Protein AF-A0A7T9DJW0-F1 (afdb_monomer_lite)

Organism: NCBI:txid3101447

Sequence (76 aa):
MASDVMIGKLRKWGNSMGLLLSKKELNKLGLKEHDEIMLTIQKKSNPLREMFGAMKFSKPTAELLKESRKNESKFW

Foldseek 3Di:
DDDDDFDWDWDDDPPDIDTDDDPVVCVVVVHDPPDDDDDDDDDPDDVVVVVVVVPPVVDDPVVVVVVVVVVVVVPD

InterPro domains:
  IPR037914 SpoVT-AbrB domain superfamily [SSF89447] (6-47)

Secondary structure (DSSP, 8-state):
-------PEEEEETTEEEEE--HHHHHHTT--TT------------HHHHHHHH---SS-HHHHHHHHHHHHTT--

Radius of gyration: 24.7 Å; chains: 1; bounding box: 70×34×40 Å

pLDDT: mean 70.73, std 15.23, range [41.44, 94.12]

Structure (mmCIF, N/CA/C/O backbone):
data_AF-A0A7T9DJW0-F1
#
_entry.id   AF-A0A7T9DJW0-F1
#
loop_
_atom_site.group_PDB
_atom_site.id
_atom_site.type_symbol
_atom_site.label_atom_id
_atom_site.label_alt_id
_atom_site.label_comp_id
_atom_site.label_asym_id
_atom_site.label_entity_id
_atom_site.label_seq_id
_atom_site.pdbx_PDB_ins_code
_atom_site.Cartn_x
_atom_site.Cartn_y
_atom_site.Cartn_z
_atom_site.occupancy
_atom_site.B_iso_or_equiv
_atom_site.auth_seq_id
_atom_site.auth_comp_id
_atom_site.auth_asym_id
_atom_site.auth_atom_id
_atom_site.pdbx_PDB_model_num
ATOM 1 N N . MET A 1 1 ? -10.106 17.709 -8.506 1.00 41.44 1 MET A N 1
ATOM 2 C CA . MET A 1 1 ? -10.284 16.715 -7.427 1.00 41.44 1 MET A CA 1
ATOM 3 C C . MET A 1 1 ? -8.907 16.147 -7.139 1.00 41.44 1 MET A C 1
ATOM 5 O O . MET A 1 1 ? -8.271 15.684 -8.076 1.00 41.44 1 MET A O 1
ATOM 9 N N . ALA A 1 2 ? -8.386 16.324 -5.926 1.00 47.50 2 ALA A N 1
ATOM 10 C CA . ALA A 1 2 ? -7.042 15.871 -5.581 1.00 47.50 2 ALA A CA 1
ATOM 11 C C . ALA A 1 2 ? -7.024 14.336 -5.563 1.00 47.50 2 ALA A C 1
ATOM 13 O O . ALA A 1 2 ? -7.773 13.721 -4.812 1.00 47.50 2 ALA A O 1
ATOM 14 N N . SER A 1 3 ? -6.232 13.720 -6.437 1.00 56.78 3 SER A N 1
ATOM 15 C CA . SER A 1 3 ? -5.984 12.281 -6.394 1.00 56.78 3 SER A CA 1
ATOM 16 C C . SER A 1 3 ? -4.838 12.024 -5.418 1.00 56.78 3 SER A C 1
ATOM 18 O O . SER A 1 3 ? -3.680 12.274 -5.758 1.00 56.78 3 SER A O 1
ATOM 20 N N . ASP A 1 4 ? -5.146 11.555 -4.211 1.00 65.50 4 ASP A N 1
ATOM 21 C CA . ASP A 1 4 ? -4.124 11.129 -3.256 1.00 65.50 4 ASP A CA 1
ATOM 22 C C . ASP A 1 4 ? -3.426 9.858 -3.760 1.00 65.50 4 ASP A C 1
ATOM 24 O O . ASP A 1 4 ? -4.053 8.830 -4.025 1.00 65.50 4 ASP A O 1
ATOM 28 N N . VAL A 1 5 ? -2.104 9.933 -3.927 1.00 69.62 5 VAL A N 1
ATOM 29 C CA . VAL A 1 5 ? -1.294 8.819 -4.433 1.00 69.62 5 VAL A CA 1
ATOM 30 C C . VAL A 1 5 ? -0.815 7.971 -3.259 1.00 69.62 5 VAL A C 1
ATOM 32 O O . VAL A 1 5 ? 0.051 8.390 -2.493 1.00 69.62 5 VAL A O 1
ATOM 35 N N . MET A 1 6 ? -1.335 6.747 -3.149 1.00 70.81 6 MET A N 1
ATOM 36 C CA . MET A 1 6 ? -0.892 5.761 -2.160 1.00 70.81 6 MET A CA 1
ATOM 37 C C . MET A 1 6 ? -0.012 4.685 -2.793 1.00 70.81 6 MET A C 1
ATOM 39 O O . MET A 1 6 ? -0.304 4.145 -3.860 1.00 70.81 6 MET A O 1
ATOM 43 N N . ILE A 1 7 ? 1.080 4.346 -2.108 1.00 76.69 7 ILE A N 1
ATOM 44 C CA . ILE A 1 7 ? 2.027 3.326 -2.560 1.00 76.69 7 ILE A CA 1
ATOM 45 C C . ILE A 1 7 ? 1.783 2.058 -1.745 1.00 76.69 7 ILE A C 1
ATOM 47 O O . ILE A 1 7 ? 2.325 1.886 -0.657 1.00 76.69 7 ILE A O 1
ATOM 51 N N . GLY A 1 8 ? 0.980 1.149 -2.292 1.00 81.75 8 GLY A N 1
ATOM 52 C CA . GLY A 1 8 ? 0.755 -0.171 -1.707 1.00 81.75 8 GLY A CA 1
ATOM 53 C C . GLY A 1 8 ? 1.696 -1.238 -2.271 1.00 81.75 8 GLY A C 1
ATOM 54 O O . GLY A 1 8 ? 2.233 -1.113 -3.375 1.00 81.75 8 GLY A O 1
ATOM 55 N N . LYS A 1 9 ? 1.886 -2.328 -1.519 1.00 85.81 9 LYS A N 1
ATOM 56 C CA . LYS A 1 9 ? 2.547 -3.542 -2.028 1.00 85.81 9 LYS A CA 1
ATOM 57 C C . LYS A 1 9 ? 1.500 -4.583 -2.393 1.00 85.81 9 LYS A C 1
ATOM 59 O O . LYS A 1 9 ? 0.624 -4.884 -1.588 1.00 85.81 9 LYS A O 1
ATOM 64 N N . LEU A 1 10 ? 1.643 -5.176 -3.573 1.00 88.75 10 LEU A N 1
ATOM 65 C CA . LEU A 1 10 ? 0.843 -6.330 -3.966 1.00 88.75 10 LEU A CA 1
ATOM 66 C C . LEU A 1 10 ? 1.360 -7.598 -3.270 1.00 88.75 10 LEU A C 1
ATOM 68 O O . LEU A 1 10 ? 2.567 -7.850 -3.229 1.00 88.75 10 LEU A O 1
ATOM 72 N N . ARG A 1 11 ? 0.447 -8.409 -2.735 1.00 90.75 11 ARG A N 1
ATOM 73 C CA . ARG A 1 11 ? 0.721 -9.727 -2.145 1.00 90.75 11 ARG A CA 1
ATOM 74 C C . ARG A 1 11 ? -0.259 -10.757 -2.685 1.00 90.75 11 ARG A C 1
ATOM 76 O O . ARG A 1 11 ? -1.400 -10.432 -2.988 1.00 90.75 11 ARG A O 1
ATOM 83 N N . LYS A 1 12 ? 0.188 -12.009 -2.772 1.00 93.56 12 LYS A N 1
ATOM 84 C CA . LYS A 1 12 ? -0.680 -13.139 -3.106 1.00 93.56 12 LYS A CA 1
ATOM 85 C C . LYS A 1 12 ? -1.598 -13.445 -1.924 1.00 93.56 12 LYS A C 1
ATOM 87 O O . LYS A 1 12 ? -1.122 -13.569 -0.798 1.00 93.56 12 LYS A O 1
ATOM 92 N N . TRP A 1 13 ? -2.883 -13.604 -2.202 1.00 93.75 13 TRP A N 1
ATOM 93 C CA . TRP A 1 13 ? -3.900 -14.059 -1.264 1.00 93.75 13 TRP A CA 1
ATOM 94 C C . TRP A 1 13 ? -4.698 -15.178 -1.930 1.00 93.75 13 TRP A C 1
ATOM 96 O O . TRP A 1 13 ? -5.583 -14.932 -2.745 1.00 93.75 13 TRP A O 1
ATOM 106 N N . GLY A 1 14 ? -4.358 -16.432 -1.620 1.00 91.81 14 GLY A N 1
ATOM 107 C CA . GLY A 1 1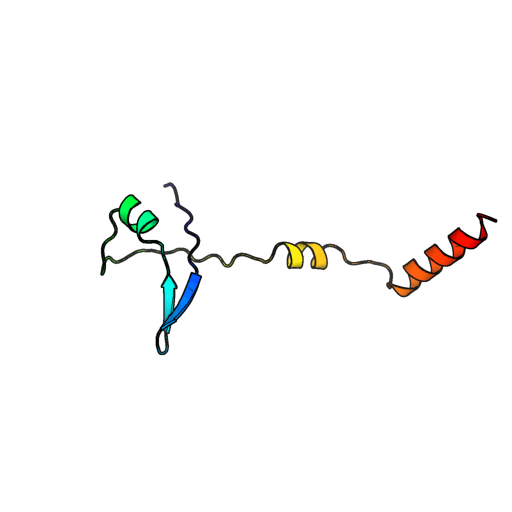4 ? -4.949 -17.586 -2.303 1.00 91.81 14 GLY A CA 1
ATOM 108 C C . GLY A 1 14 ? -4.673 -17.540 -3.810 1.00 91.81 14 GLY A C 1
ATOM 109 O O . GLY A 1 14 ? -3.510 -17.516 -4.219 1.00 91.81 14 GLY A O 1
ATOM 110 N N . ASN A 1 15 ? -5.735 -17.504 -4.621 1.00 94.12 15 ASN A N 1
ATOM 111 C CA . ASN A 1 15 ? -5.661 -17.354 -6.082 1.00 94.12 15 ASN A CA 1
ATOM 112 C C . ASN A 1 15 ? -5.778 -15.890 -6.564 1.00 94.12 15 ASN A C 1
ATOM 114 O O . ASN A 1 15 ? -5.859 -15.632 -7.761 1.00 94.12 15 ASN A O 1
ATOM 118 N N . SER A 1 16 ? -5.788 -14.932 -5.638 1.00 92.12 16 SER A N 1
ATOM 119 C CA . SER A 1 16 ? -5.958 -13.505 -5.918 1.00 92.12 16 SER A CA 1
ATOM 120 C C . SER A 1 16 ? -4.717 -12.707 -5.519 1.00 92.12 16 SER A C 1
ATOM 122 O O . SER A 1 16 ? -3.826 -13.195 -4.818 1.00 92.12 16 SER A O 1
ATOM 124 N N . MET A 1 17 ? -4.658 -11.449 -5.953 1.00 86.94 17 MET A N 1
ATOM 125 C CA . MET A 1 17 ? -3.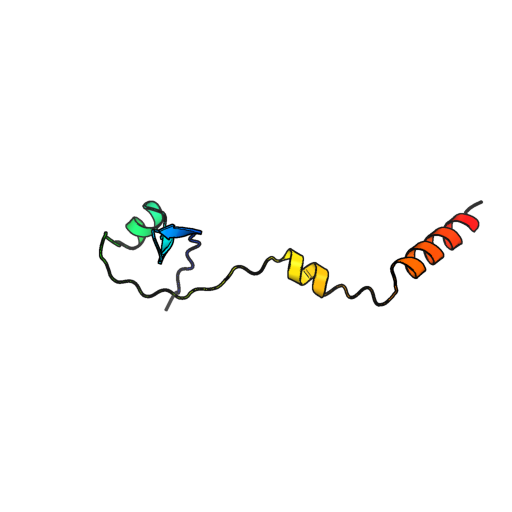663 -10.479 -5.499 1.00 86.94 17 MET A CA 1
ATOM 126 C C . MET A 1 17 ? -4.356 -9.417 -4.647 1.00 86.94 17 MET A C 1
ATOM 128 O O . MET A 1 17 ? -5.320 -8.804 -5.092 1.00 86.94 17 MET A O 1
ATOM 132 N N . GLY A 1 18 ? -3.859 -9.195 -3.434 1.00 88.94 18 GLY A N 1
ATOM 133 C CA . GLY A 1 18 ? -4.298 -8.122 -2.547 1.00 88.94 18 GLY A CA 1
ATOM 134 C C . GLY A 1 18 ? -3.315 -6.956 -2.560 1.00 88.94 18 GLY A C 1
ATOM 135 O O . GLY A 1 18 ? -2.103 -7.157 -2.663 1.00 88.94 18 GLY A O 1
ATOM 136 N N . LEU A 1 19 ? -3.829 -5.736 -2.428 1.00 87.81 19 LEU A N 1
ATOM 137 C CA . LEU A 1 19 ? -3.033 -4.533 -2.202 1.00 87.81 19 LEU A CA 1
ATOM 138 C C . LEU A 1 19 ? -2.972 -4.261 -0.695 1.00 87.81 19 LEU A C 1
ATOM 140 O O . LEU A 1 19 ? -4.000 -4.004 -0.077 1.00 87.81 19 LEU A O 1
ATOM 144 N N . LEU A 1 20 ? -1.783 -4.316 -0.092 1.00 88.06 20 LEU A N 1
ATOM 145 C CA . LEU A 1 20 ? -1.618 -3.911 1.304 1.00 88.06 20 LEU A CA 1
ATOM 146 C C . LEU A 1 20 ? -1.476 -2.395 1.394 1.00 88.06 20 LEU A C 1
ATOM 148 O O . LEU A 1 20 ? -0.530 -1.827 0.840 1.00 88.06 20 LEU A O 1
ATOM 152 N N . LEU A 1 21 ? -2.380 -1.790 2.158 1.00 87.00 21 LEU A N 1
ATOM 153 C CA . LEU A 1 21 ? -2.357 -0.390 2.570 1.00 87.00 21 LEU A CA 1
ATOM 154 C C . LEU A 1 21 ? -2.077 -0.313 4.072 1.00 87.00 21 LEU A C 1
ATOM 156 O O . LEU A 1 21 ? -2.437 -1.217 4.831 1.00 87.00 21 LEU A O 1
ATOM 160 N N . SER A 1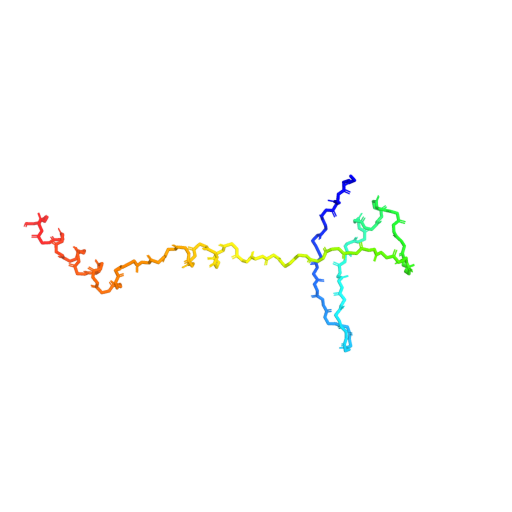 22 ? -1.402 0.743 4.522 1.00 87.38 22 SER A N 1
ATOM 161 C CA . SER A 1 22 ? -1.113 0.882 5.947 1.00 87.38 22 SER A CA 1
ATOM 162 C C . SER A 1 22 ? -2.354 1.347 6.717 1.00 87.38 22 SER A C 1
ATOM 164 O O . SER A 1 22 ? -3.099 2.213 6.261 1.00 87.38 22 SER A O 1
ATOM 166 N N . LYS A 1 23 ? -2.546 0.843 7.946 1.00 86.81 23 LYS A N 1
ATOM 167 C CA . LYS A 1 23 ? -3.640 1.304 8.827 1.00 86.81 23 LYS A CA 1
ATOM 168 C C . LYS A 1 23 ? -3.612 2.819 9.062 1.00 86.81 23 LYS A C 1
ATOM 170 O O . LYS A 1 23 ? -4.656 3.438 9.216 1.00 86.81 23 LYS A O 1
ATOM 175 N N . LYS A 1 24 ? -2.420 3.428 9.072 1.00 86.88 24 LYS A N 1
ATOM 176 C CA . LYS A 1 24 ? -2.262 4.882 9.235 1.00 86.88 24 LYS A CA 1
ATOM 177 C C . LYS A 1 24 ? -2.884 5.654 8.073 1.00 86.88 24 LYS A C 1
ATOM 179 O O . LYS A 1 24 ? -3.533 6.663 8.313 1.00 86.88 24 LYS A O 1
ATOM 184 N N . GLU A 1 25 ? -2.666 5.201 6.841 1.00 83.81 25 GLU A N 1
ATOM 185 C CA . GLU A 1 25 ? -3.243 5.820 5.643 1.00 83.81 25 GLU A CA 1
ATOM 186 C C . GLU A 1 25 ? -4.758 5.608 5.592 1.00 83.81 25 GLU A C 1
ATOM 188 O O . GLU A 1 25 ? -5.490 6.567 5.367 1.00 83.81 25 GLU A O 1
ATOM 193 N N . LEU A 1 26 ? -5.230 4.397 5.911 1.00 86.31 26 LEU A N 1
ATOM 194 C CA . LEU A 1 26 ? -6.663 4.086 5.972 1.00 86.31 26 LEU A CA 1
ATOM 195 C C . LEU A 1 26 ? -7.402 4.969 6.987 1.00 86.31 26 LEU A C 1
ATOM 197 O O . LEU A 1 26 ? -8.421 5.567 6.653 1.00 86.31 26 LEU A O 1
ATOM 201 N N . ASN A 1 27 ? -6.842 5.142 8.189 1.00 86.12 27 ASN A N 1
ATOM 202 C CA . ASN A 1 27 ? -7.442 5.983 9.226 1.00 86.12 27 ASN A CA 1
ATOM 203 C C . ASN A 1 27 ? -7.528 7.462 8.822 1.00 86.12 27 ASN A C 1
ATOM 205 O O . ASN A 1 27 ? -8.501 8.123 9.169 1.00 86.12 27 ASN A O 1
ATOM 209 N N . LYS A 1 28 ? -6.534 7.994 8.091 1.00 86.00 28 LYS A N 1
ATOM 210 C CA . LYS A 1 28 ? -6.574 9.385 7.596 1.00 86.00 28 LYS A CA 1
ATOM 211 C C . LYS A 1 28 ? -7.725 9.615 6.621 1.00 86.00 28 LYS A C 1
ATOM 213 O O . LYS A 1 28 ? -8.269 10.710 6.581 1.00 86.00 28 LYS A O 1
ATOM 218 N N . LEU A 1 29 ? -8.070 8.587 5.851 1.00 82.19 29 LEU A N 1
ATOM 219 C CA . LEU A 1 29 ? -9.151 8.615 4.869 1.00 82.19 29 LEU A CA 1
ATOM 220 C C . LEU A 1 29 ? -10.494 8.167 5.460 1.00 82.19 29 LEU A C 1
ATOM 222 O O . LEU A 1 29 ? -11.496 8.167 4.754 1.00 82.19 29 LEU A O 1
ATOM 226 N N . GLY A 1 30 ? -10.523 7.783 6.742 1.00 86.38 30 GLY A N 1
ATOM 227 C CA . GLY A 1 30 ? -11.724 7.280 7.406 1.00 86.38 30 GLY A CA 1
ATOM 228 C C . GLY A 1 30 ? -12.219 5.935 6.867 1.00 86.38 30 GLY A C 1
ATOM 229 O O . GLY A 1 30 ? -13.370 5.587 7.117 1.00 86.38 30 GLY A O 1
ATOM 230 N N . LEU A 1 31 ? -11.368 5.194 6.150 1.00 85.38 31 LEU A N 1
ATOM 231 C CA . LEU A 1 31 ? -11.711 3.916 5.530 1.00 85.38 31 LEU A CA 1
ATOM 232 C C . LEU A 1 31 ? -11.729 2.791 6.564 1.00 85.38 31 LEU A C 1
ATOM 234 O O . LEU A 1 31 ? -10.809 2.659 7.379 1.00 85.38 31 LEU A O 1
ATOM 238 N N . LYS A 1 32 ? -12.759 1.954 6.493 1.00 88.38 32 LYS A N 1
ATOM 239 C CA . LYS A 1 32 ? -12.965 0.789 7.350 1.00 88.38 32 LYS A CA 1
ATOM 240 C C . LYS A 1 32 ? -12.820 -0.507 6.563 1.00 88.38 32 LYS A C 1
ATOM 242 O O . LYS A 1 32 ? -12.775 -0.540 5.334 1.00 88.38 32 LYS A O 1
ATOM 247 N N . GLU A 1 33 ? -12.712 -1.601 7.306 1.00 80.50 33 GLU A N 1
ATOM 248 C CA . GLU A 1 33 ? -12.791 -2.935 6.722 1.00 80.50 33 GLU A CA 1
ATOM 249 C C . GLU A 1 33 ? -14.148 -3.086 6.012 1.00 80.50 33 GLU A C 1
ATOM 251 O O . GLU A 1 33 ? -15.174 -2.707 6.573 1.00 80.50 33 GLU A O 1
ATOM 256 N N . HIS A 1 34 ? -14.129 -3.628 4.790 1.00 86.00 34 HIS A N 1
ATOM 257 C CA . HIS A 1 34 ? -15.279 -3.809 3.884 1.00 86.00 34 HIS A CA 1
ATOM 258 C C . HIS A 1 34 ? -15.785 -2.582 3.117 1.00 86.00 34 HIS A C 1
ATOM 260 O O . HIS A 1 34 ? -16.713 -2.736 2.325 1.00 86.00 34 HIS A O 1
ATOM 266 N N . ASP A 1 35 ? -15.164 -1.413 3.261 1.00 85.44 35 ASP A N 1
ATOM 267 C CA . ASP A 1 35 ? -15.512 -0.277 2.406 1.00 85.44 35 ASP A CA 1
ATOM 268 C C . ASP A 1 35 ? -15.107 -0.534 0.945 1.00 85.44 35 ASP A C 1
ATOM 270 O O . ASP A 1 35 ? -14.013 -1.031 0.648 1.00 85.44 35 ASP A O 1
ATOM 274 N N . GLU A 1 36 ? -15.986 -0.160 0.016 1.00 82.56 36 GLU A N 1
ATOM 275 C CA . GLU A 1 36 ? -15.672 -0.155 -1.409 1.00 82.56 36 GLU A CA 1
ATOM 276 C C . GLU A 1 36 ? -14.847 1.083 -1.762 1.00 82.56 36 GLU A C 1
ATOM 278 O O . GLU A 1 36 ? -15.210 2.216 -1.441 1.00 82.56 36 GLU A O 1
ATOM 283 N N . ILE A 1 37 ? -13.725 0.872 -2.452 1.00 82.38 37 ILE A N 1
ATOM 284 C CA . ILE A 1 37 ? -12.822 1.946 -2.863 1.00 82.38 37 ILE A CA 1
ATOM 285 C C . ILE A 1 37 ? -12.526 1.872 -4.356 1.00 82.38 37 ILE A C 1
ATOM 287 O O . ILE A 1 37 ? -12.318 0.800 -4.924 1.00 82.38 37 ILE A O 1
ATOM 291 N N . MET A 1 38 ? -12.453 3.039 -4.991 1.00 79.31 38 MET A N 1
ATOM 292 C CA . MET A 1 38 ? -12.018 3.172 -6.377 1.00 79.31 38 MET A CA 1
ATOM 293 C C . MET A 1 38 ? -10.510 3.427 -6.412 1.00 79.31 38 MET A C 1
ATOM 295 O O . MET A 1 38 ? -10.015 4.349 -5.766 1.00 79.31 38 MET A O 1
ATOM 299 N N . LEU A 1 39 ? -9.769 2.606 -7.160 1.00 78.44 39 LEU A N 1
ATOM 300 C CA . LEU A 1 39 ? -8.308 2.662 -7.220 1.00 78.44 39 LEU A CA 1
ATOM 301 C C . LEU A 1 39 ? -7.825 2.852 -8.658 1.00 78.44 39 LEU A C 1
ATOM 303 O O . LEU A 1 39 ? -8.200 2.098 -9.554 1.00 78.44 39 LEU A O 1
ATOM 307 N N . THR A 1 40 ? -6.904 3.794 -8.853 1.00 79.38 40 THR A N 1
ATOM 308 C CA . THR A 1 40 ? -6.143 3.933 -10.100 1.00 79.38 40 THR A CA 1
ATOM 309 C C . THR A 1 40 ? -4.766 3.307 -9.911 1.00 79.38 40 THR A C 1
ATOM 311 O O . THR A 1 40 ? -3.964 3.780 -9.108 1.00 79.38 40 THR A O 1
ATOM 314 N N . ILE A 1 41 ? -4.474 2.229 -10.642 1.00 75.81 41 ILE A N 1
ATOM 315 C CA . ILE A 1 41 ? -3.215 1.487 -10.502 1.00 75.81 41 ILE A CA 1
ATOM 316 C C . ILE A 1 41 ? -2.197 1.997 -11.522 1.00 75.81 41 ILE A C 1
ATOM 318 O O . ILE A 1 41 ? -2.375 1.830 -12.726 1.00 75.81 41 ILE A O 1
ATOM 322 N N . GLN A 1 42 ? -1.081 2.537 -11.036 1.00 76.88 42 GLN A N 1
ATOM 323 C CA . GLN A 1 42 ? 0.099 2.815 -11.852 1.00 76.88 42 GLN A CA 1
ATOM 324 C C . GLN A 1 42 ? 1.264 1.946 -11.380 1.00 76.88 42 GLN A C 1
ATOM 326 O O . GLN A 1 42 ? 1.618 1.927 -10.200 1.00 76.88 42 GLN A O 1
ATOM 331 N N . LYS A 1 43 ? 1.876 1.196 -12.301 1.00 71.88 43 LYS A N 1
ATOM 332 C CA . LYS A 1 43 ? 3.110 0.466 -11.993 1.00 71.88 43 LYS A CA 1
ATOM 333 C C . LYS A 1 43 ? 4.239 1.482 -11.870 1.00 71.88 43 LYS A C 1
ATOM 335 O O . LYS A 1 43 ? 4.466 2.242 -12.806 1.00 71.88 43 LYS A O 1
ATOM 340 N N . LYS A 1 44 ? 4.984 1.454 -10.760 1.00 66.00 44 LYS A N 1
ATOM 341 C CA . LYS A 1 44 ? 6.267 2.162 -10.691 1.00 66.00 44 LYS A CA 1
ATOM 342 C C . LYS A 1 44 ? 7.181 1.582 -11.771 1.00 66.00 44 LYS A C 1
ATOM 344 O O . LYS A 1 44 ? 7.578 0.419 -11.666 1.00 66.00 44 LYS A O 1
ATOM 349 N N . SER A 1 45 ? 7.471 2.350 -12.822 1.00 60.25 45 SER A N 1
ATOM 350 C CA . SER A 1 45 ? 8.550 2.001 -13.738 1.00 60.25 45 SER A CA 1
ATOM 351 C C . SER A 1 45 ? 9.867 2.087 -12.970 1.00 60.25 45 SER A C 1
ATOM 353 O O . SER A 1 45 ? 10.027 2.882 -12.044 1.00 60.25 45 SER A O 1
ATOM 355 N N . ASN A 1 46 ? 10.784 1.171 -13.269 1.00 58.31 46 ASN A N 1
ATOM 356 C CA . ASN A 1 46 ? 12.100 1.170 -12.653 1.00 58.31 46 ASN A CA 1
ATOM 357 C C . ASN A 1 46 ? 12.899 2.304 -13.321 1.00 58.31 46 ASN A C 1
ATOM 359 O O . ASN A 1 46 ? 13.219 2.144 -14.502 1.00 58.31 46 ASN A O 1
ATOM 363 N N . PRO A 1 47 ? 13.226 3.416 -12.634 1.00 57.44 47 PRO A N 1
ATOM 364 C CA . PRO A 1 47 ? 13.895 4.561 -13.263 1.00 57.44 47 PRO A CA 1
ATOM 365 C C . PRO A 1 47 ? 15.231 4.160 -13.907 1.00 57.44 47 PRO A C 1
ATOM 367 O O . PRO A 1 47 ? 15.613 4.676 -14.952 1.00 57.44 47 PRO A O 1
ATOM 370 N N . LEU A 1 48 ? 15.897 3.139 -13.358 1.00 55.47 48 LEU A N 1
ATOM 371 C CA . LEU A 1 48 ? 17.119 2.575 -13.930 1.00 55.47 48 LEU A CA 1
ATOM 372 C C . LEU A 1 48 ? 16.892 1.960 -15.320 1.00 55.47 48 LEU A C 1
ATOM 374 O O . LEU A 1 48 ? 17.726 2.122 -16.203 1.00 55.47 48 LEU A O 1
ATOM 378 N N . ARG A 1 49 ? 15.756 1.292 -15.558 1.00 53.75 49 ARG A N 1
ATOM 379 C CA . ARG A 1 49 ? 15.460 0.674 -16.864 1.00 53.75 49 ARG A CA 1
ATOM 380 C C . ARG A 1 49 ? 15.230 1.724 -17.954 1.00 53.75 49 ARG A C 1
ATOM 382 O O . ARG A 1 49 ? 15.529 1.463 -19.114 1.00 53.75 49 ARG A O 1
ATOM 389 N N . GLU A 1 50 ? 14.730 2.898 -17.581 1.00 53.78 50 GLU A N 1
ATOM 390 C CA . GLU A 1 50 ? 14.566 4.039 -18.487 1.00 53.78 50 GLU A CA 1
ATOM 391 C C . GLU A 1 50 ? 15.917 4.714 -18.783 1.00 53.78 50 GLU A C 1
ATOM 393 O O . GLU A 1 50 ? 16.211 4.998 -19.943 1.00 53.78 50 GLU A O 1
ATOM 398 N N . MET A 1 51 ? 16.799 4.854 -17.785 1.00 51.94 51 MET A N 1
ATOM 399 C CA . MET A 1 51 ? 18.154 5.392 -17.985 1.00 51.94 51 MET A CA 1
ATOM 400 C C . MET A 1 51 ? 19.039 4.489 -18.861 1.00 51.94 51 MET A C 1
ATOM 402 O O . MET A 1 51 ? 19.704 4.976 -19.775 1.00 51.94 51 MET A O 1
ATOM 406 N N . PHE A 1 52 ? 19.016 3.169 -18.641 1.00 53.53 52 PHE A N 1
ATOM 407 C CA . PHE A 1 52 ? 19.803 2.215 -19.438 1.00 53.53 52 PHE A CA 1
ATOM 408 C C . PHE A 1 52 ? 19.250 1.994 -20.859 1.00 53.53 52 PHE A C 1
ATOM 410 O O . PHE A 1 52 ? 19.995 1.568 -21.736 1.00 53.53 52 PHE A O 1
ATOM 417 N N . GLY A 1 53 ? 17.969 2.290 -21.113 1.00 50.44 53 GLY A N 1
ATOM 418 C CA . GLY A 1 53 ? 17.367 2.224 -22.453 1.00 50.44 53 GLY A CA 1
ATOM 419 C C . GLY A 1 53 ? 17.559 3.492 -23.295 1.00 50.44 53 GLY A C 1
ATOM 420 O O . GLY A 1 53 ? 17.568 3.414 -24.525 1.00 50.44 53 GLY A O 1
ATOM 421 N N . ALA A 1 54 ? 17.728 4.651 -22.649 1.00 51.62 54 ALA A N 1
ATOM 422 C CA . ALA A 1 54 ? 17.981 5.931 -23.315 1.00 51.62 54 ALA A CA 1
ATOM 423 C C . ALA A 1 54 ? 19.440 6.082 -23.771 1.00 51.62 54 ALA A C 1
ATOM 425 O O . ALA A 1 54 ? 19.707 6.698 -24.803 1.00 51.62 54 ALA A O 1
ATOM 426 N N . MET A 1 55 ? 20.390 5.472 -23.055 1.00 51.38 55 MET A N 1
ATOM 427 C CA . MET A 1 55 ? 21.787 5.424 -23.477 1.00 51.38 55 MET A CA 1
ATOM 428 C C . MET A 1 55 ? 21.992 4.273 -24.468 1.00 51.38 55 MET A C 1
ATOM 430 O O . MET A 1 55 ? 22.629 3.262 -24.176 1.00 51.38 55 MET A O 1
ATOM 434 N N . LYS A 1 56 ? 21.445 4.425 -25.680 1.00 49.34 56 LYS A N 1
ATOM 435 C CA . LYS A 1 56 ? 21.945 3.676 -26.836 1.00 49.34 56 LYS A CA 1
ATOM 436 C C . LYS A 1 56 ? 23.392 4.116 -27.032 1.00 49.34 56 LYS A C 1
ATOM 438 O O . LYS A 1 56 ? 23.635 5.145 -27.656 1.00 49.34 56 LYS A O 1
ATOM 443 N N . PHE A 1 57 ? 24.350 3.378 -26.470 1.00 56.06 57 PHE A N 1
ATOM 444 C CA . PHE A 1 57 ? 25.745 3.504 -26.874 1.00 56.06 57 PHE A CA 1
ATOM 445 C C . PHE A 1 57 ? 25.770 3.246 -28.383 1.00 56.06 57 PHE A C 1
ATOM 447 O O . PHE A 1 57 ? 25.647 2.108 -28.826 1.00 56.06 57 PHE A O 1
ATOM 454 N N . SER A 1 58 ? 25.823 4.315 -29.184 1.00 53.78 58 SER A N 1
ATOM 455 C CA . SER A 1 58 ? 25.789 4.213 -30.649 1.00 53.78 58 SER A CA 1
ATOM 456 C C . SER A 1 58 ? 27.059 3.569 -31.207 1.00 53.78 58 SER A C 1
ATOM 458 O O . SER A 1 58 ? 27.113 3.246 -32.389 1.00 53.78 58 SER A O 1
ATOM 460 N N . LYS A 1 59 ? 28.055 3.348 -30.343 1.00 56.00 59 LYS A N 1
ATOM 461 C CA . LYS A 1 59 ? 29.277 2.614 -30.626 1.00 56.00 59 LYS A CA 1
ATOM 462 C C . LYS A 1 59 ? 29.294 1.299 -29.843 1.00 56.00 59 LYS A C 1
ATOM 464 O O . LYS A 1 59 ? 29.017 1.315 -28.638 1.00 56.00 59 LYS A O 1
ATOM 469 N N . PRO A 1 60 ? 29.649 0.168 -30.477 1.00 63.47 60 PRO A N 1
ATOM 470 C CA . PRO A 1 60 ? 29.917 -1.076 -29.771 1.00 63.47 60 PRO A CA 1
ATOM 471 C C . PRO A 1 60 ? 30.927 -0.836 -28.644 1.00 63.47 60 PRO A C 1
ATOM 473 O O . PRO A 1 60 ? 31.907 -0.117 -28.831 1.00 63.47 60 PRO A O 1
ATOM 476 N N . THR A 1 61 ? 30.750 -1.480 -27.491 1.00 60.66 61 THR A N 1
ATOM 477 C CA . THR A 1 61 ? 31.686 -1.407 -26.349 1.00 60.66 61 THR A CA 1
ATOM 478 C C . THR A 1 61 ? 33.144 -1.678 -26.761 1.00 60.66 61 THR A C 1
ATOM 480 O O . THR A 1 61 ? 34.075 -1.128 -26.178 1.00 60.66 61 THR A O 1
ATOM 483 N N . ALA A 1 62 ? 33.345 -2.466 -27.822 1.00 61.25 62 ALA A N 1
ATOM 484 C CA . ALA A 1 62 ? 34.644 -2.732 -28.430 1.00 61.25 62 ALA A CA 1
ATOM 485 C C . ALA A 1 62 ? 35.344 -1.485 -29.013 1.00 61.25 62 ALA A C 1
ATOM 487 O O . ALA A 1 62 ? 36.569 -1.405 -28.959 1.00 61.25 62 ALA A O 1
ATOM 488 N N . GLU A 1 63 ? 34.606 -0.506 -29.547 1.00 61.53 63 GLU A N 1
ATOM 489 C CA . GLU A 1 63 ? 35.180 0.733 -30.094 1.00 61.53 63 GLU A CA 1
ATOM 490 C C . GLU A 1 63 ? 35.621 1.697 -28.991 1.00 61.53 63 GLU A C 1
ATOM 492 O O . GLU A 1 63 ? 36.700 2.276 -29.093 1.00 61.53 63 GLU A O 1
ATOM 497 N N . LEU A 1 64 ? 34.857 1.792 -27.896 1.00 62.94 64 LEU A N 1
ATOM 498 C CA . LEU A 1 64 ? 35.230 2.600 -26.726 1.00 62.94 64 LEU A CA 1
ATOM 499 C C . LEU A 1 64 ? 36.526 2.088 -26.081 1.00 62.94 64 LEU A C 1
ATOM 501 O O . LEU A 1 64 ? 37.426 2.868 -25.786 1.00 62.94 64 LEU A O 1
ATOM 505 N N . LEU A 1 65 ? 36.672 0.765 -25.947 1.00 64.19 65 LEU A N 1
ATOM 506 C CA . LEU A 1 65 ? 37.898 0.144 -25.428 1.00 64.19 65 LEU A CA 1
ATOM 507 C C . LEU A 1 65 ? 39.114 0.382 -26.340 1.00 64.19 65 LEU A C 1
A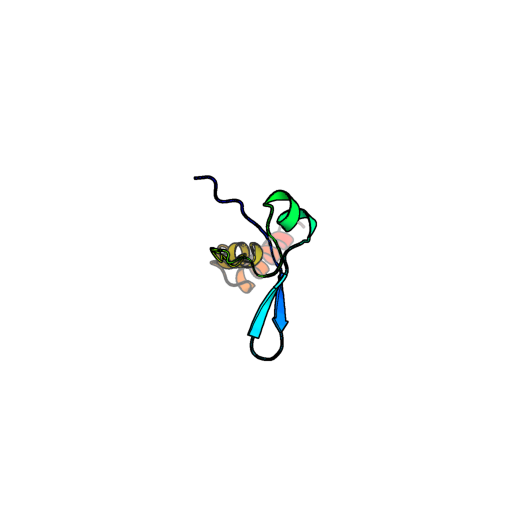TOM 509 O O . LEU A 1 65 ? 40.245 0.486 -25.861 1.00 64.19 65 LEU A O 1
ATOM 513 N N . LYS A 1 66 ? 38.894 0.480 -27.656 1.00 64.62 66 LYS A N 1
ATOM 514 C CA . LYS A 1 66 ? 39.947 0.740 -28.648 1.00 64.62 66 LYS A CA 1
ATOM 515 C C . LYS A 1 66 ? 40.384 2.209 -28.644 1.00 64.62 66 LYS A C 1
ATOM 517 O O . LYS A 1 66 ? 41.571 2.483 -28.811 1.00 64.62 66 LYS A O 1
ATOM 522 N N . GLU A 1 67 ? 39.455 3.137 -28.407 1.00 61.03 67 GLU A N 1
ATOM 523 C CA . GLU A 1 67 ? 39.743 4.566 -28.219 1.00 61.03 67 GLU A CA 1
ATOM 524 C C . GLU A 1 67 ? 40.499 4.828 -26.904 1.00 61.03 67 GLU A C 1
ATOM 526 O O . GLU A 1 67 ? 41.482 5.570 -26.917 1.00 61.03 67 GLU A O 1
ATOM 531 N N . SER A 1 68 ? 40.142 4.157 -25.800 1.00 62.22 68 SER A N 1
ATOM 532 C CA . SER A 1 68 ? 40.864 4.282 -24.522 1.00 62.22 68 SER A CA 1
ATOM 533 C C . SER A 1 68 ? 42.323 3.821 -24.618 1.00 62.22 68 SER A C 1
ATOM 535 O O . SER A 1 68 ? 43.218 4.559 -24.213 1.00 62.22 68 SER A O 1
ATOM 537 N N . ARG A 1 69 ? 42.593 2.667 -25.249 1.00 57.47 69 ARG A N 1
ATOM 538 C CA . ARG A 1 69 ? 43.973 2.168 -25.438 1.00 57.47 69 ARG A CA 1
ATOM 539 C C . ARG A 1 69 ? 44.836 3.069 -26.325 1.00 57.47 69 ARG A C 1
ATOM 541 O O . ARG A 1 69 ? 46.048 3.122 -26.153 1.00 57.47 69 ARG A O 1
ATOM 548 N N . LYS A 1 70 ? 44.233 3.778 -27.286 1.00 57.69 70 LYS A N 1
ATOM 549 C CA . LYS A 1 70 ? 44.955 4.691 -28.191 1.00 57.69 70 LYS A CA 1
ATOM 550 C C . LYS A 1 70 ? 45.322 6.022 -27.520 1.00 57.69 70 LYS A C 1
ATOM 552 O O . LYS A 1 70 ? 46.210 6.720 -28.004 1.00 57.69 70 LYS A O 1
ATOM 557 N N . ASN A 1 71 ? 44.639 6.384 -26.433 1.00 56.47 71 ASN A N 1
ATOM 558 C CA . ASN A 1 71 ? 44.930 7.598 -25.670 1.00 56.47 71 ASN A CA 1
ATOM 559 C C . ASN A 1 71 ? 46.063 7.397 -24.650 1.00 56.47 71 ASN A C 1
ATOM 561 O O . ASN A 1 71 ? 46.818 8.331 -24.400 1.00 56.47 71 ASN A O 1
ATOM 565 N N . GLU A 1 72 ? 46.241 6.184 -24.124 1.00 55.12 72 GLU A N 1
ATOM 566 C CA . GLU A 1 72 ? 47.339 5.862 -23.197 1.00 55.12 72 GLU A CA 1
ATOM 567 C C . GLU A 1 72 ? 48.718 5.883 -23.878 1.00 55.12 72 GLU A C 1
ATOM 569 O O . GLU A 1 72 ? 49.707 6.255 -23.257 1.00 55.12 72 GLU A O 1
ATOM 574 N N . SER A 1 73 ? 48.794 5.591 -25.181 1.00 54.56 73 SER A N 1
ATOM 575 C CA . SER A 1 73 ? 50.050 5.629 -25.947 1.00 54.56 73 SER A CA 1
ATOM 576 C C . SER A 1 73 ? 50.516 7.038 -26.344 1.00 54.56 73 SER A C 1
ATOM 578 O O . SER A 1 73 ? 51.483 7.164 -27.086 1.00 54.56 73 SER A O 1
ATOM 580 N N . LYS A 1 74 ? 49.794 8.093 -25.945 1.00 52.56 74 LYS A N 1
ATOM 581 C CA . LYS A 1 74 ? 50.188 9.498 -26.161 1.00 52.56 74 LYS A CA 1
ATOM 582 C C . LYS A 1 74 ? 50.668 10.192 -24.885 1.00 52.56 74 LYS A C 1
ATOM 584 O O . LYS A 1 74 ? 51.002 11.371 -24.941 1.00 52.56 74 LYS A O 1
ATOM 589 N N . PHE A 1 75 ? 50.645 9.492 -23.752 1.00 51.41 75 PHE A N 1
ATOM 590 C CA . PHE A 1 75 ? 50.996 10.052 -22.446 1.00 51.41 75 PHE A CA 1
ATOM 591 C C . PHE A 1 75 ? 52.358 9.564 -21.919 1.00 51.41 75 PHE 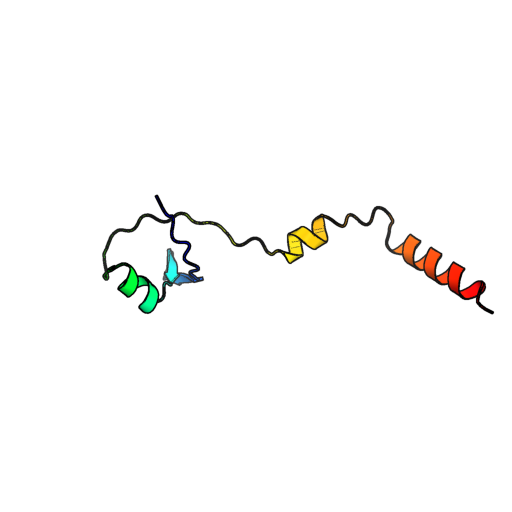A C 1
ATOM 593 O O . PHE A 1 75 ? 52.709 9.861 -20.779 1.00 51.41 75 PHE A O 1
ATOM 600 N N . TRP A 1 76 ? 53.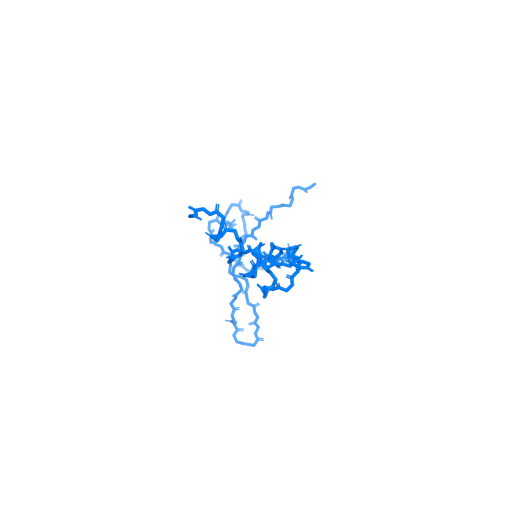125 8.850 -22.749 1.00 45.84 76 TRP A N 1
ATOM 601 C CA . TRP A 1 76 ? 54.541 8.543 -22.542 1.00 45.84 76 TRP A CA 1
ATOM 602 C C . TRP A 1 76 ? 55.321 8.839 -23.821 1.00 45.84 76 TRP A C 1
ATOM 604 O O . TRP A 1 76 ? 54.777 8.523 -24.906 1.00 45.84 76 TRP A O 1
#